Protein AF-A0A2W1MQN2-F1 (afdb_monomer_lite)

Secondary structure (DSSP, 8-state):
-THHHHHTT--HHHHHHHHHHHH---SGGGEEEEEE-TTSPEEEEE--

pLDDT: mean 83.41, std 13.2, range [53.19, 93.75]

Sequence (48 aa):
MQGRLKAARLRIEDVLESAREKQGLERLDQIKFAIIEKNGKISVIPKD

Radius of gyration: 10.18 Å; chains: 1; bounding box: 25×17×26 Å

Struc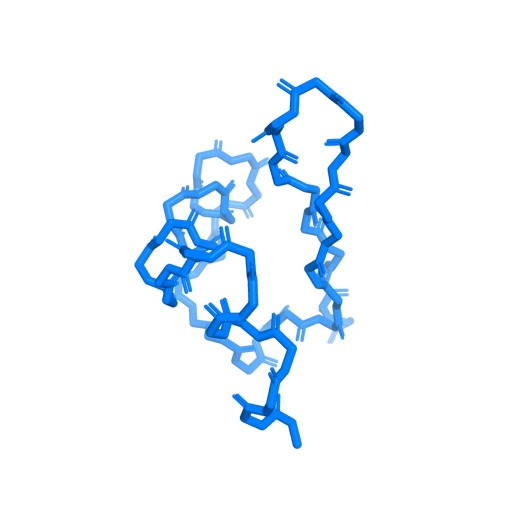ture (mmCIF, N/CA/C/O backbone):
data_AF-A0A2W1MQN2-F1
#
_entry.id   AF-A0A2W1MQN2-F1
#
loop_
_atom_site.group_PDB
_atom_site.id
_atom_site.type_symbol
_atom_site.label_atom_id
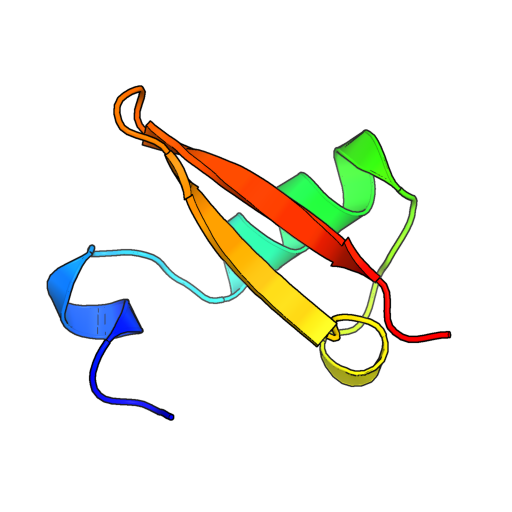_atom_site.label_alt_id
_atom_site.label_comp_id
_atom_site.label_asym_id
_atom_site.label_entity_id
_atom_site.label_seq_id
_atom_site.pdbx_PDB_ins_code
_atom_site.Cartn_x
_atom_site.Cartn_y
_atom_site.Cartn_z
_atom_site.occupancy
_atom_site.B_iso_or_equiv
_atom_site.auth_seq_id
_atom_site.auth_comp_id
_atom_site.auth_asym_id
_atom_site.auth_atom_id
_atom_site.pdbx_PDB_model_num
ATOM 1 N N . MET A 1 1 ? -8.660 -2.841 -14.060 1.00 53.81 1 MET A N 1
ATOM 2 C CA . MET A 1 1 ? -7.668 -2.854 -12.956 1.00 53.81 1 MET A CA 1
ATOM 3 C C . MET A 1 1 ? -6.394 -3.658 -13.271 1.00 53.81 1 MET A C 1
ATOM 5 O O . MET A 1 1 ? -5.346 -3.317 -12.746 1.00 53.81 1 MET A O 1
ATOM 9 N N . GLN A 1 2 ? -6.427 -4.665 -14.157 1.00 54.56 2 GLN A N 1
ATOM 10 C CA . GLN A 1 2 ? -5.297 -5.591 -14.379 1.00 54.56 2 GLN A CA 1
ATOM 11 C C . GLN A 1 2 ? -4.075 -5.021 -15.141 1.00 54.56 2 GLN A C 1
ATOM 13 O O . GLN A 1 2 ? -2.987 -5.576 -15.039 1.00 54.56 2 GLN A O 1
ATOM 18 N N . GLY A 1 3 ? -4.204 -3.908 -15.876 1.00 53.19 3 GLY A N 1
ATOM 19 C CA . GLY A 1 3 ? -3.123 -3.407 -16.745 1.00 53.19 3 GLY A CA 1
ATOM 20 C C . GLY A 1 3 ? -1.942 -2.719 -16.041 1.00 53.19 3 GLY A C 1
ATOM 21 O O . GLY A 1 3 ? -0.827 -2.771 -16.549 1.00 53.19 3 GLY A O 1
ATOM 22 N N . ARG A 1 4 ? -2.145 -2.090 -14.871 1.00 58.72 4 ARG A N 1
ATOM 23 C CA . ARG A 1 4 ? -1.101 -1.270 -14.212 1.00 58.72 4 ARG A CA 1
ATOM 24 C C . ARG A 1 4 ? -0.111 -2.080 -13.367 1.00 58.72 4 ARG A C 1
ATOM 26 O O . ARG A 1 4 ? 1.054 -1.711 -13.295 1.00 58.72 4 ARG A O 1
ATOM 33 N N . LEU A 1 5 ? -0.546 -3.202 -12.786 1.00 56.53 5 LEU A N 1
ATOM 34 C CA . LEU A 1 5 ? 0.315 -4.071 -11.967 1.00 56.53 5 LEU A CA 1
ATOM 35 C C . LEU A 1 5 ? 1.426 -4.731 -12.799 1.00 56.53 5 LEU A C 1
ATOM 37 O O . LEU A 1 5 ? 2.586 -4.744 -12.394 1.00 56.53 5 LEU A O 1
ATOM 41 N N . LYS A 1 6 ? 1.098 -5.185 -14.018 1.00 56.66 6 LYS A N 1
ATOM 42 C CA . LYS A 1 6 ? 2.060 -5.830 -14.928 1.00 56.66 6 LYS A CA 1
ATOM 43 C C . LYS A 1 6 ? 3.203 -4.897 -15.349 1.00 56.66 6 LYS A C 1
ATOM 45 O O . LYS A 1 6 ? 4.335 -5.351 -15.476 1.00 56.66 6 LYS A O 1
ATOM 50 N N . ALA A 1 7 ? 2.919 -3.605 -15.532 1.00 58.66 7 ALA A N 1
ATOM 51 C CA . ALA A 1 7 ? 3.913 -2.605 -15.932 1.00 58.66 7 ALA A CA 1
ATOM 52 C C . ALA A 1 7 ? 4.944 -2.314 -14.828 1.00 58.66 7 ALA A C 1
ATOM 54 O O . ALA A 1 7 ? 6.103 -2.049 -15.127 1.00 58.66 7 ALA A O 1
ATOM 55 N N . ALA A 1 8 ? 4.538 -2.417 -13.561 1.00 60.09 8 ALA A N 1
ATOM 56 C CA . ALA A 1 8 ? 5.417 -2.219 -12.412 1.00 60.09 8 ALA A CA 1
ATOM 57 C C . ALA A 1 8 ? 6.170 -3.490 -11.975 1.00 60.09 8 ALA A C 1
ATOM 59 O O . ALA A 1 8 ? 6.903 -3.441 -10.993 1.00 60.09 8 ALA A O 1
ATOM 60 N N . ARG A 1 9 ? 5.975 -4.628 -12.667 1.00 66.75 9 ARG A N 1
ATOM 61 C CA . ARG A 1 9 ? 6.436 -5.967 -12.236 1.00 66.75 9 ARG A CA 1
ATOM 62 C C . ARG A 1 9 ? 5.994 -6.352 -10.816 1.00 66.75 9 ARG A C 1
ATOM 64 O O . ARG A 1 9 ? 6.611 -7.214 -10.204 1.00 66.75 9 ARG A O 1
ATOM 71 N N . LEU A 1 10 ? 4.923 -5.745 -10.311 1.00 69.31 10 LEU A N 1
ATOM 72 C CA . LEU A 1 10 ? 4.418 -6.020 -8.973 1.00 69.31 10 LEU A CA 1
ATOM 73 C C . LEU A 1 10 ? 3.346 -7.095 -9.014 1.00 69.31 10 LEU A C 1
ATOM 75 O O . LEU A 1 10 ? 2.429 -7.066 -9.846 1.00 69.31 10 LEU A O 1
ATOM 79 N N . ARG A 1 11 ? 3.467 -8.035 -8.086 1.00 82.06 11 ARG A N 1
ATOM 80 C CA . ARG A 1 11 ? 2.465 -9.055 -7.817 1.00 82.06 11 ARG A CA 1
ATOM 81 C C . ARG A 1 11 ? 1.529 -8.564 -6.725 1.00 82.06 11 ARG A C 1
ATOM 83 O O . ARG A 1 11 ? 1.842 -7.694 -5.918 1.00 82.06 11 ARG A O 1
ATOM 90 N N . ILE A 1 12 ? 0.349 -9.165 -6.702 1.00 82.50 12 ILE A N 1
ATOM 91 C CA . ILE A 1 12 ? -0.632 -8.967 -5.631 1.00 82.50 12 ILE A CA 1
ATOM 92 C C . ILE A 1 12 ? -0.030 -9.338 -4.265 1.00 82.50 12 ILE A C 1
ATOM 94 O O . ILE A 1 12 ? -0.339 -8.701 -3.262 1.00 82.50 12 ILE A O 1
ATOM 98 N N . GLU A 1 13 ? 0.854 -10.335 -4.249 1.00 87.56 13 GLU A N 1
ATOM 99 C CA . GLU A 1 13 ? 1.590 -10.799 -3.071 1.00 87.56 13 GLU A CA 1
ATOM 100 C C . GLU A 1 13 ? 2.393 -9.675 -2.406 1.00 87.56 13 GLU A C 1
ATOM 102 O O . GLU A 1 13 ? 2.279 -9.507 -1.195 1.00 87.56 13 GLU A O 1
ATOM 107 N N . ASP A 1 14 ? 3.097 -8.853 -3.192 1.00 88.81 14 ASP A N 1
ATOM 108 C CA . ASP A 1 14 ? 3.923 -7.749 -2.682 1.00 88.81 14 ASP A CA 1
ATOM 109 C C . ASP A 1 14 ? 3.050 -6.670 -2.004 1.00 88.81 14 ASP A C 1
ATOM 111 O O . ASP A 1 14 ? 3.404 -6.085 -0.978 1.00 88.81 14 ASP A O 1
ATOM 115 N N . VAL A 1 15 ? 1.855 -6.417 -2.557 1.00 89.06 15 VAL A N 1
ATOM 116 C CA . VAL A 1 15 ? 0.884 -5.476 -1.972 1.00 89.06 15 VAL A CA 1
ATOM 117 C C . VAL A 1 15 ? 0.350 -6.009 -0.645 1.00 89.06 15 VAL A C 1
ATOM 119 O O . VAL A 1 15 ? 0.290 -5.260 0.330 1.00 89.06 15 VAL A O 1
ATOM 122 N N . LEU A 1 16 ? -0.027 -7.290 -0.598 1.00 91.81 16 LEU A N 1
ATOM 123 C CA . LEU A 1 16 ? -0.556 -7.927 0.610 1.00 91.81 16 LEU A CA 1
ATOM 124 C C . LEU A 1 16 ? 0.505 -8.074 1.704 1.00 91.81 16 LEU A C 1
ATOM 126 O O . LEU A 1 16 ? 0.181 -7.937 2.879 1.00 91.81 16 LEU A O 1
ATOM 130 N N . GLU A 1 17 ? 1.763 -8.322 1.347 1.00 93.38 17 GLU A N 1
ATOM 131 C CA . GLU A 1 17 ? 2.882 -8.314 2.290 1.00 93.38 17 GLU A CA 1
ATOM 132 C C . GLU A 1 17 ? 3.012 -6.948 2.970 1.00 93.38 17 GLU A C 1
ATOM 134 O O . GLU A 1 17 ? 2.923 -6.863 4.195 1.00 93.38 17 GLU A O 1
ATOM 139 N N . SER A 1 18 ? 3.079 -5.863 2.190 1.00 92.31 18 SER A N 1
ATOM 140 C CA . SER A 1 18 ? 3.182 -4.519 2.768 1.00 92.31 18 SER A CA 1
ATOM 141 C C . SER A 1 18 ? 1.939 -4.114 3.572 1.00 92.31 18 SER A C 1
ATOM 143 O O . SER A 1 18 ? 2.053 -3.422 4.587 1.00 92.31 18 SER A O 1
ATOM 145 N N . ALA A 1 19 ? 0.751 -4.550 3.139 1.00 92.38 19 ALA A N 1
ATOM 146 C CA . ALA A 1 19 ? -0.506 -4.310 3.843 1.00 92.38 19 ALA A CA 1
ATOM 147 C C . ALA A 1 19 ? -0.543 -5.014 5.211 1.00 92.38 19 ALA A C 1
ATOM 149 O O . ALA A 1 19 ? -0.954 -4.406 6.204 1.00 92.38 19 ALA A O 1
ATOM 150 N N . ARG A 1 20 ? -0.053 -6.259 5.278 1.00 92.69 20 ARG A N 1
ATOM 151 C CA . ARG A 1 20 ? 0.067 -7.024 6.525 1.00 92.69 20 ARG A CA 1
ATOM 152 C C . ARG A 1 20 ? 1.070 -6.394 7.478 1.00 92.69 20 ARG A C 1
ATOM 154 O O . ARG A 1 20 ? 0.714 -6.125 8.619 1.00 92.69 20 ARG A O 1
ATOM 161 N N . GLU A 1 21 ? 2.283 -6.112 7.006 1.00 90.44 21 GLU A N 1
ATOM 162 C CA . GLU A 1 21 ? 3.358 -5.574 7.852 1.00 90.44 21 GLU A CA 1
ATOM 163 C C . GLU A 1 21 ? 2.995 -4.236 8.500 1.00 90.44 21 GLU A C 1
ATOM 165 O O . GLU A 1 21 ? 3.324 -3.994 9.659 1.00 90.44 21 GLU A O 1
ATOM 170 N N . LYS A 1 22 ? 2.338 -3.345 7.749 1.00 86.69 22 LYS A N 1
ATOM 171 C CA . LYS A 1 22 ? 2.107 -1.967 8.201 1.00 86.69 22 LYS A CA 1
ATOM 172 C C . LYS A 1 22 ? 0.767 -1.763 8.889 1.00 86.69 22 LYS A C 1
ATOM 174 O O . LYS A 1 22 ? 0.652 -0.844 9.694 1.00 86.69 22 LYS A O 1
ATOM 179 N N . GLN A 1 23 ? -0.253 -2.531 8.510 1.00 88.00 23 GLN A N 1
ATOM 180 C CA . GLN A 1 23 ? -1.641 -2.249 8.893 1.00 88.00 23 GLN A CA 1
ATOM 181 C C . GLN A 1 23 ? -2.454 -3.497 9.261 1.00 88.00 23 GLN A C 1
ATOM 183 O O . GLN A 1 23 ? -3.635 -3.368 9.567 1.00 88.00 23 GLN A O 1
ATOM 188 N N . GLY A 1 24 ? -1.859 -4.696 9.242 1.00 93.06 24 GLY A N 1
ATOM 189 C CA . GLY A 1 24 ? -2.558 -5.935 9.602 1.00 93.06 24 GLY A CA 1
ATOM 190 C C . GLY A 1 24 ? -3.694 -6.320 8.648 1.00 93.06 24 GLY A C 1
ATOM 191 O O . GLY A 1 24 ? -4.595 -7.057 9.035 1.00 93.06 24 GLY A O 1
ATOM 192 N N . LEU A 1 25 ? -3.689 -5.814 7.411 1.00 93.75 25 LEU A N 1
ATOM 193 C CA . LEU A 1 25 ? -4.718 -6.135 6.421 1.00 93.75 25 LEU A CA 1
ATOM 194 C C . LEU A 1 25 ? -4.351 -7.428 5.697 1.00 93.75 25 LEU A C 1
ATOM 196 O O . LEU A 1 25 ? -3.290 -7.523 5.081 1.00 93.75 25 LEU A O 1
ATOM 200 N N . GLU A 1 26 ? -5.242 -8.411 5.727 1.0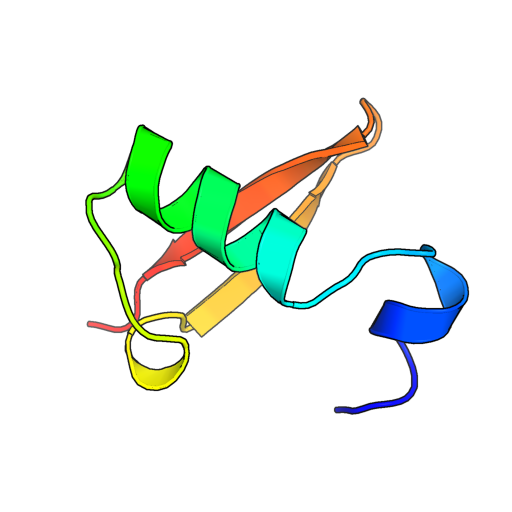0 92.19 26 GLU A N 1
ATOM 201 C CA . GLU A 1 26 ? -4.977 -9.737 5.158 1.00 92.19 26 GLU A CA 1
ATOM 202 C C . GLU A 1 26 ? -5.600 -9.932 3.777 1.00 92.19 26 GLU A C 1
ATOM 204 O O . GLU A 1 26 ? -5.185 -10.817 3.023 1.00 92.19 26 GLU A O 1
ATOM 209 N N . ARG A 1 27 ? -6.597 -9.112 3.432 1.00 91.44 27 ARG A N 1
ATOM 210 C CA . ARG A 1 27 ? -7.404 -9.289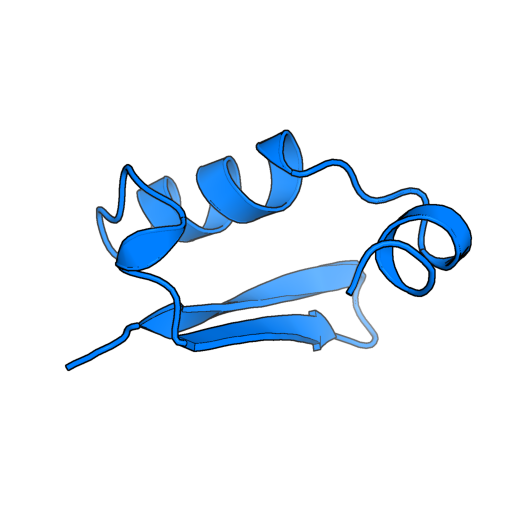 2.228 1.00 91.44 27 ARG A CA 1
ATOM 211 C C . ARG A 1 27 ? -7.431 -8.031 1.364 1.00 91.44 27 ARG A C 1
ATOM 213 O O . ARG A 1 27 ? -7.424 -6.904 1.852 1.00 91.44 27 ARG A O 1
ATOM 220 N N . LEU A 1 28 ? -7.509 -8.231 0.048 1.00 89.69 28 LEU A N 1
ATOM 221 C CA . LEU A 1 28 ? -7.541 -7.141 -0.936 1.00 89.69 28 LEU A CA 1
ATOM 222 C C . LEU A 1 28 ? -8.797 -6.264 -0.852 1.00 89.69 28 LEU A C 1
ATOM 224 O O . LEU A 1 28 ? -8.738 -5.090 -1.198 1.00 89.69 28 LEU A O 1
ATOM 228 N N . ASP A 1 29 ? -9.930 -6.816 -0.422 1.00 92.62 29 ASP A N 1
ATOM 229 C CA . ASP A 1 29 ? -11.194 -6.082 -0.266 1.00 92.62 29 ASP A CA 1
ATOM 230 C C . ASP A 1 29 ? -11.123 -5.004 0.828 1.00 92.62 29 ASP A C 1
ATOM 232 O O . ASP A 1 29 ? -11.885 -4.036 0.781 1.00 92.62 29 ASP A O 1
ATOM 236 N N . GLN A 1 30 ? -10.178 -5.146 1.761 1.00 93.44 30 GLN A N 1
ATOM 237 C CA . GLN A 1 30 ? -9.862 -4.174 2.807 1.00 93.44 30 GLN A CA 1
ATOM 238 C C . GLN A 1 30 ? -8.938 -3.050 2.312 1.00 93.44 30 GLN A C 1
ATOM 240 O O . GLN A 1 30 ? -8.612 -2.150 3.079 1.00 93.44 30 GLN A O 1
ATOM 245 N N . ILE A 1 31 ? -8.488 -3.081 1.052 1.00 93.25 31 ILE A N 1
ATOM 246 C CA . ILE A 1 31 ? -7.561 -2.096 0.487 1.00 93.25 31 ILE A CA 1
ATOM 247 C C . ILE A 1 31 ? -8.313 -1.180 -0.477 1.00 93.25 31 ILE A C 1
ATOM 249 O O . ILE A 1 31 ? -8.857 -1.614 -1.493 1.00 93.25 31 ILE A O 1
ATOM 253 N N . LYS A 1 32 ? -8.297 0.122 -0.187 1.00 93.50 32 LYS A N 1
ATOM 254 C CA . LYS A 1 32 ? -8.859 1.165 -1.051 1.00 93.50 32 LYS A CA 1
ATOM 255 C C . LYS A 1 32 ? -7.895 1.528 -2.175 1.00 93.50 32 LYS A C 1
ATOM 257 O O . LYS A 1 32 ? -8.306 1.611 -3.330 1.00 93.50 32 LYS A O 1
ATOM 262 N N . PHE A 1 33 ? -6.610 1.703 -1.850 1.00 91.69 33 PHE A N 1
ATOM 263 C CA . PHE A 1 33 ? -5.558 1.986 -2.830 1.00 91.69 33 PHE A CA 1
ATOM 264 C C . PHE A 1 33 ? -4.226 1.335 -2.449 1.00 91.69 33 PHE A C 1
ATOM 266 O O . PHE A 1 33 ? -3.878 1.254 -1.275 1.00 91.69 33 PHE A O 1
ATOM 273 N N . ALA A 1 34 ? -3.453 0.945 -3.463 1.00 90.75 34 ALA A N 1
ATOM 274 C CA . ALA A 1 34 ? -2.046 0.580 -3.335 1.00 90.75 34 ALA A CA 1
ATOM 275 C C . ALA A 1 34 ? -1.224 1.484 -4.264 1.00 90.75 34 ALA A C 1
ATOM 277 O O . ALA A 1 34 ? -1.487 1.545 -5.469 1.00 90.75 34 ALA A O 1
ATOM 278 N N . ILE A 1 35 ? -0.272 2.218 -3.695 1.00 89.88 35 ILE A N 1
ATOM 279 C CA . ILE A 1 35 ? 0.533 3.231 -4.382 1.00 89.88 35 ILE A CA 1
ATOM 280 C C . ILE A 1 35 ? 1.990 2.781 -4.369 1.00 89.88 35 ILE A C 1
ATOM 282 O O . ILE A 1 35 ? 2.496 2.327 -3.347 1.00 89.88 35 ILE A O 1
ATOM 286 N N . ILE A 1 36 ? 2.656 2.912 -5.513 1.00 88.75 36 ILE A N 1
ATOM 287 C CA . ILE A 1 36 ? 4.077 2.605 -5.667 1.00 88.75 36 ILE A CA 1
ATOM 288 C C . ILE A 1 36 ? 4.837 3.918 -5.564 1.00 88.75 36 ILE A C 1
ATOM 290 O O . ILE A 1 36 ? 4.656 4.815 -6.391 1.00 88.75 36 ILE A O 1
ATOM 294 N N . GLU A 1 37 ? 5.677 4.029 -4.549 1.00 88.19 37 GLU A N 1
ATOM 295 C CA . GLU A 1 37 ? 6.481 5.216 -4.298 1.00 88.19 37 GLU A CA 1
ATOM 296 C C . GLU A 1 37 ? 7.738 5.236 -5.178 1.00 88.19 37 GLU A C 1
ATOM 298 O O . GLU A 1 37 ? 8.224 4.202 -5.642 1.00 88.19 37 GLU A O 1
ATOM 303 N N . LYS A 1 38 ? 8.343 6.419 -5.349 1.00 86.31 38 LYS A N 1
ATOM 304 C CA . LYS A 1 38 ? 9.590 6.583 -6.129 1.00 86.31 38 LYS A CA 1
ATOM 305 C C . LYS A 1 38 ? 10.763 5.738 -5.611 1.00 86.31 38 LYS A C 1
ATOM 307 O O . LYS A 1 38 ? 11.692 5.467 -6.361 1.00 86.31 38 LYS A O 1
ATOM 312 N N . ASN A 1 39 ? 10.732 5.346 -4.338 1.00 84.56 39 ASN A N 1
ATOM 313 C CA . ASN A 1 39 ? 11.747 4.505 -3.700 1.00 84.56 39 ASN A CA 1
ATOM 314 C C . ASN 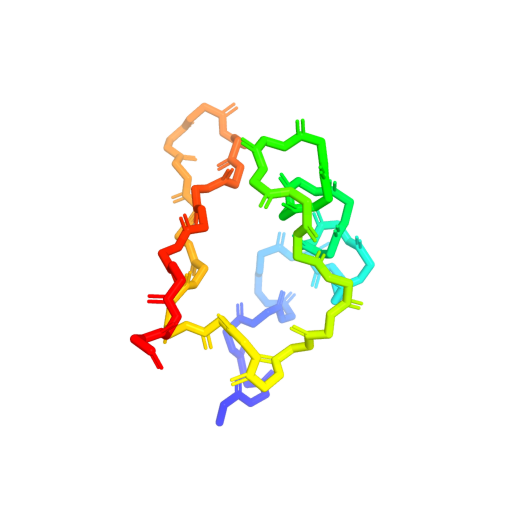A 1 39 ? 11.463 2.994 -3.827 1.00 84.56 39 ASN A C 1
ATOM 316 O O . ASN A 1 39 ? 12.179 2.198 -3.225 1.00 84.56 39 ASN A O 1
ATOM 320 N N . GLY A 1 40 ? 10.412 2.600 -4.553 1.00 82.19 40 GLY A N 1
ATOM 321 C CA . GLY A 1 40 ? 10.017 1.203 -4.736 1.00 82.19 40 GLY A CA 1
ATOM 322 C C . GLY A 1 40 ? 9.187 0.612 -3.594 1.00 82.19 40 GLY A C 1
ATOM 323 O O . GLY A 1 40 ? 8.795 -0.548 -3.679 1.00 82.19 40 GLY A O 1
ATOM 324 N N . LYS A 1 41 ? 8.882 1.378 -2.537 1.00 88.06 41 LYS A N 1
ATOM 325 C CA . LYS A 1 41 ? 7.985 0.921 -1.468 1.00 88.06 41 LYS A CA 1
ATOM 326 C C . LYS A 1 41 ? 6.526 0.988 -1.909 1.00 88.06 41 LYS A C 1
ATOM 328 O O . LYS A 1 41 ? 6.141 1.829 -2.719 1.00 88.06 41 LYS A O 1
ATOM 333 N N . ILE A 1 42 ? 5.713 0.130 -1.300 1.00 90.44 42 ILE A N 1
ATOM 334 C CA . ILE A 1 42 ? 4.264 0.124 -1.478 1.00 90.44 42 ILE A CA 1
ATOM 335 C C . ILE A 1 42 ? 3.620 0.825 -0.281 1.00 90.44 42 ILE A C 1
ATOM 337 O O . ILE A 1 42 ? 3.880 0.487 0.879 1.00 90.44 42 ILE A O 1
ATOM 341 N N . SER A 1 43 ? 2.790 1.817 -0.569 1.00 91.75 43 SER A N 1
ATOM 342 C CA . SER A 1 43 ? 1.909 2.475 0.392 1.00 91.75 43 SER A CA 1
ATOM 343 C C . SER A 1 43 ? 0.503 1.909 0.220 1.00 91.75 43 SER A C 1
ATOM 345 O O . SER A 1 43 ? -0.016 1.862 -0.896 1.00 91.75 43 SER A O 1
ATOM 347 N N . VAL A 1 44 ? -0.115 1.470 1.316 1.00 93.06 44 VAL A N 1
ATOM 348 C CA . VAL A 1 44 ? -1.457 0.875 1.316 1.00 93.06 44 VAL A CA 1
ATOM 349 C C . VAL A 1 44 ? -2.409 1.813 2.044 1.00 93.06 44 VAL A C 1
ATOM 351 O O . VAL A 1 44 ? -2.133 2.244 3.163 1.00 93.06 44 VAL A O 1
ATOM 354 N N . ILE A 1 45 ? -3.517 2.148 1.388 1.00 93.50 45 ILE A N 1
ATOM 355 C CA . ILE A 1 45 ? -4.609 2.932 1.960 1.00 93.50 45 ILE A CA 1
ATOM 356 C C . ILE A 1 45 ? -5.755 1.953 2.244 1.00 93.50 45 ILE A C 1
ATOM 358 O O . ILE A 1 45 ? -6.270 1.364 1.284 1.00 93.50 45 ILE A O 1
ATOM 362 N N . PRO A 1 46 ? -6.149 1.760 3.514 1.00 93.69 46 PRO A N 1
ATOM 363 C CA . PRO A 1 46 ? -7.226 0.855 3.879 1.00 93.69 46 PRO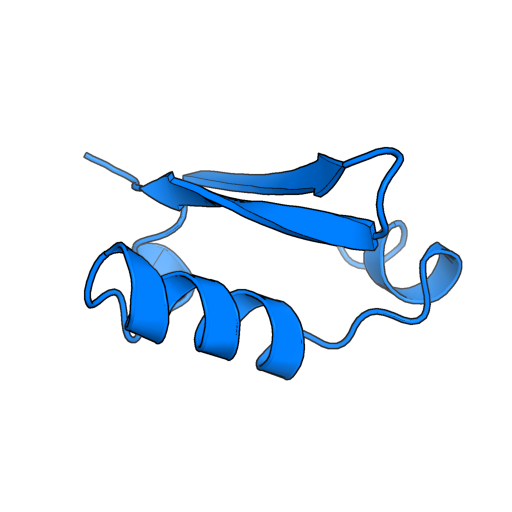 A CA 1
ATOM 364 C C . PRO A 1 46 ? -8.564 1.388 3.371 1.00 93.69 46 PRO A C 1
ATOM 366 O O . PRO A 1 46 ? -8.749 2.585 3.130 1.00 93.69 46 PRO A O 1
ATOM 369 N N . LYS A 1 47 ? -9.495 0.468 3.167 1.00 90.62 47 LYS A N 1
ATOM 370 C CA . LYS A 1 47 ? -10.910 0.770 3.020 1.00 90.62 47 LYS A CA 1
ATOM 371 C C . LYS A 1 47 ? -11.494 0.921 4.425 1.00 90.62 47 LYS A C 1
ATOM 373 O O . LYS A 1 47 ? -11.087 0.177 5.312 1.00 90.62 47 LYS A O 1
ATOM 378 N N . ASP A 1 48 ? -12.368 1.912 4.589 1.00 81.44 48 ASP A N 1
ATOM 379 C CA . ASP A 1 48 ? -13.080 2.172 5.846 1.00 81.44 48 ASP A CA 1
ATOM 380 C C . ASP A 1 48 ? -13.800 0.913 6.363 1.00 81.44 48 ASP A C 1
ATOM 382 O O . ASP A 1 48 ? -14.337 0.155 5.512 1.00 81.44 48 ASP A O 1
#

Foldseek 3Di:
DPPPCVVLVHDPVLQQVLCCVPPNDNDPQQFPDWDQDPVRHIDTDGDD